Protein AF-A0AAN8WHY9-F1 (afdb_monomer_lite)

Sequence (142 aa):
MLPDTGADVTAIGICHLELLQIPRTSLQSLHATTTLTPDGFQMSPALGWFQASLKLGRFRAASLKKMVGRPVKIHPKDDDVHYAIHMPQPIPFIFWNHVKEELDLMVKQWTINASCDLPSAWYHSIVLIAKSNGVSDHSGHD

Secondary structure (DSSP, 8-state):
-------------THHHHHTT--GGGSBPPP---PBPTTSPBPPPP--B--------------PPPP-SPPPP----TT------SSPPPPPGGGHHHHHHHHHHHHHTTSS-PPPSSPPS---------------------

Foldseek 3Di:
DDPPDPDPDDDDDPVCCVVVVNDLVQFADDDFDFDADPVGHTDDGDSGDDDDDDDDDPPPVDPPPPDDDDDDDDDDDPPDDQDAPPDADDDPPVCVVVVVVVVVVCVVVVVDDDDDPDDDSHHDHDDDDPDPPPDPPPDDDD

Organism: Halocaridina rubra (NCBI:txid373956)

Radius of gyration: 24.54 Å; chains: 1; bounding box: 63×46×55 Å

Structure (mmCIF, N/CA/C/O backbone):
data_AF-A0AAN8WHY9-F1
#
_entry.id   AF-A0AAN8WHY9-F1
#
loop_
_atom_site.group_PDB
_atom_site.id
_atom_site.type_symbol
_atom_site.label_atom_id
_atom_site.label_alt_id
_atom_site.label_comp_id
_atom_site.label_asym_id
_atom_site.label_entity_id
_atom_site.label_seq_id
_atom_site.pdbx_PDB_ins_code
_atom_site.Cartn_x
_atom_site.Cartn_y
_atom_site.Cartn_z
_atom_site.occupancy
_atom_site.B_iso_or_equiv
_atom_site.auth_seq_id
_atom_site.auth_comp_id
_atom_site.auth_asym_id
_atom_site.auth_atom_id
_atom_site.pdbx_PDB_model_num
ATOM 1 N N . MET A 1 1 ? -16.947 19.857 -15.080 1.00 40.25 1 MET A N 1
ATOM 2 C CA . MET A 1 1 ? -16.375 20.048 -13.732 1.00 40.25 1 MET A CA 1
ATOM 3 C C . MET A 1 1 ? -17.315 19.386 -12.739 1.00 40.25 1 MET A C 1
ATOM 5 O O . MET A 1 1 ? -18.335 19.977 -12.413 1.00 40.25 1 MET A O 1
ATOM 9 N N . LEU A 1 2 ? -17.039 18.135 -12.358 1.00 34.69 2 LEU A N 1
ATOM 10 C CA . LEU A 1 2 ? -17.694 17.514 -11.206 1.00 34.69 2 LEU A CA 1
ATOM 11 C C . LEU A 1 2 ? -16.895 17.908 -9.957 1.00 34.69 2 LEU A C 1
ATOM 13 O O . LEU A 1 2 ? -15.665 17.865 -10.022 1.00 34.69 2 LEU A O 1
ATOM 17 N N . PRO A 1 3 ? -17.540 18.296 -8.847 1.00 38.59 3 PRO A N 1
ATOM 18 C CA . PRO A 1 3 ? -16.851 18.383 -7.575 1.00 38.59 3 PRO A CA 1
ATOM 19 C C . PRO A 1 3 ? -16.494 16.961 -7.143 1.00 38.59 3 PRO A C 1
ATOM 21 O O . PRO A 1 3 ? -17.350 16.180 -6.729 1.00 38.59 3 PRO A O 1
ATOM 24 N N . ASP A 1 4 ? -15.213 16.643 -7.288 1.00 38.81 4 ASP A N 1
ATOM 25 C CA . ASP A 1 4 ? -14.550 15.489 -6.700 1.00 38.81 4 ASP A CA 1
ATOM 26 C C . ASP A 1 4 ? -14.596 15.667 -5.177 1.00 38.81 4 ASP A C 1
ATOM 28 O O . ASP A 1 4 ? -13.727 16.273 -4.552 1.00 38.81 4 ASP A O 1
ATOM 32 N N . THR A 1 5 ? -15.718 15.274 -4.583 1.00 44.50 5 THR A N 1
ATOM 33 C CA . THR A 1 5 ? -15.862 15.252 -3.133 1.00 44.50 5 THR A CA 1
ATOM 34 C C . THR A 1 5 ? -15.475 13.843 -2.740 1.00 44.50 5 THR A C 1
ATOM 36 O O . THR A 1 5 ? -16.195 12.909 -3.090 1.00 44.50 5 THR A O 1
ATOM 39 N N . GLY A 1 6 ? -14.328 13.689 -2.073 1.00 40.38 6 GLY A N 1
ATOM 40 C CA . GLY A 1 6 ? -13.912 12.444 -1.431 1.00 40.38 6 GLY A CA 1
ATOM 41 C C . GLY A 1 6 ? -14.985 11.998 -0.444 1.00 40.38 6 GLY A C 1
ATOM 42 O O . GLY A 1 6 ? -14.956 12.360 0.727 1.00 40.38 6 GLY A O 1
ATOM 43 N N . ALA A 1 7 ? -16.001 11.313 -0.955 1.00 44.47 7 ALA A N 1
ATOM 44 C CA . ALA A 1 7 ? -17.198 11.006 -0.210 1.00 44.47 7 ALA A CA 1
ATOM 45 C C . ALA A 1 7 ? -16.857 9.942 0.836 1.00 44.47 7 ALA A C 1
ATOM 47 O O . ALA A 1 7 ? -16.503 8.819 0.484 1.00 44.47 7 ALA A O 1
ATOM 48 N N . ASP A 1 8 ? -17.050 10.282 2.112 1.00 55.34 8 ASP A N 1
ATOM 49 C CA . ASP A 1 8 ? -17.096 9.385 3.284 1.00 55.34 8 ASP A CA 1
ATOM 50 C C . ASP A 1 8 ? -18.270 8.374 3.211 1.00 55.34 8 ASP A C 1
ATOM 52 O O . ASP A 1 8 ? -18.838 7.947 4.216 1.00 55.34 8 ASP A O 1
ATOM 56 N N . VAL A 1 9 ? -18.694 7.985 2.006 1.00 55.25 9 VAL A N 1
ATOM 57 C CA . VAL A 1 9 ? -19.818 7.080 1.774 1.00 55.25 9 VAL A CA 1
ATOM 58 C C . VAL A 1 9 ? -19.260 5.709 1.422 1.00 55.25 9 VAL A C 1
ATOM 60 O O . VAL A 1 9 ? -18.925 5.417 0.278 1.00 55.25 9 VAL A O 1
ATOM 63 N N . THR A 1 10 ? -19.170 4.845 2.431 1.00 65.25 10 THR A N 1
ATOM 64 C CA . THR A 1 10 ? -18.809 3.436 2.239 1.00 65.25 10 THR A CA 1
ATOM 65 C C . THR A 1 10 ? -20.076 2.609 2.049 1.00 65.25 10 THR A C 1
ATOM 67 O O . THR A 1 10 ? -20.880 2.472 2.972 1.00 65.25 10 THR A O 1
ATOM 70 N N . ALA A 1 11 ? -20.259 2.030 0.862 1.00 70.50 11 ALA A N 1
ATOM 71 C CA . ALA A 1 11 ? -21.309 1.043 0.639 1.00 70.50 11 ALA A CA 1
ATOM 72 C C . ALA A 1 11 ? -20.908 -0.290 1.288 1.00 70.50 11 ALA A C 1
ATOM 74 O O . ALA A 1 11 ? -19.849 -0.839 0.984 1.00 70.50 11 ALA A O 1
ATOM 75 N N . ILE A 1 12 ? -21.756 -0.824 2.168 1.00 76.62 12 ILE A N 1
ATOM 76 C CA . ILE A 1 12 ? -21.536 -2.123 2.814 1.00 76.62 12 ILE A CA 1
ATOM 77 C C . ILE A 1 12 ? -22.666 -3.091 2.468 1.00 76.62 12 ILE A C 1
ATOM 79 O O . ILE A 1 12 ? -23.834 -2.713 2.388 1.00 76.62 12 ILE A O 1
ATOM 83 N N . GLY A 1 13 ? -22.319 -4.362 2.260 1.00 79.25 13 GLY A N 1
ATOM 84 C CA . GLY A 1 13 ? -23.315 -5.409 2.035 1.00 79.25 13 GLY A CA 1
ATOM 85 C C . GLY A 1 13 ? -24.126 -5.685 3.301 1.00 79.25 13 GLY A C 1
ATOM 86 O O . GLY A 1 13 ? -23.584 -5.607 4.403 1.00 79.25 13 GLY A O 1
ATOM 87 N N . ILE A 1 14 ? -25.393 -6.075 3.144 1.00 78.75 14 ILE A N 1
ATOM 88 C CA . ILE A 1 14 ? -26.336 -6.295 4.254 1.00 78.75 14 ILE A CA 1
ATOM 89 C C . ILE A 1 14 ? -25.801 -7.222 5.358 1.00 78.75 14 ILE A C 1
ATOM 91 O O . ILE A 1 14 ? -26.055 -6.976 6.533 1.00 78.75 14 ILE A O 1
ATOM 95 N N . CYS A 1 15 ? -25.003 -8.231 5.003 1.00 80.06 15 CYS A N 1
ATOM 96 C CA . CYS A 1 15 ? -24.412 -9.184 5.946 1.00 80.06 15 CYS A CA 1
ATOM 97 C C . CYS A 1 15 ? -23.509 -8.508 6.996 1.00 80.06 15 CYS A C 1
ATOM 99 O O . CYS A 1 15 ? -23.307 -9.036 8.083 1.00 80.06 15 CYS A O 1
ATOM 101 N N . HIS A 1 16 ? -22.972 -7.324 6.691 1.00 80.69 16 HIS A N 1
ATOM 102 C CA . HIS A 1 16 ? -22.108 -6.578 7.604 1.00 80.69 16 HIS A CA 1
ATOM 103 C C . HIS A 1 16 ? -22.891 -5.839 8.695 1.00 80.69 16 HIS A C 1
ATOM 105 O O . HIS A 1 16 ? -22.296 -5.461 9.699 1.00 80.69 16 HIS A O 1
ATOM 111 N N . LEU A 1 17 ? -24.210 -5.656 8.546 1.00 82.06 17 LEU A N 1
ATOM 112 C CA . LEU A 1 17 ? -25.038 -5.031 9.583 1.00 82.06 17 LEU A CA 1
ATOM 113 C C . LEU A 1 17 ? -25.050 -5.862 10.870 1.00 82.06 17 LEU A C 1
ATOM 115 O O . LEU A 1 17 ? -24.976 -5.298 11.959 1.00 82.06 17 LEU A O 1
ATOM 119 N N . GLU A 1 18 ? -25.061 -7.192 10.749 1.00 81.06 18 GLU A N 1
ATOM 120 C CA . GLU A 1 18 ? -24.992 -8.106 11.896 1.00 81.06 18 GLU A CA 1
ATOM 121 C C . GLU A 1 18 ? -23.648 -7.995 12.626 1.00 81.06 18 GLU A C 1
ATOM 123 O O . GLU A 1 18 ? -23.617 -7.897 13.852 1.00 81.06 18 GLU A O 1
ATOM 128 N N . LEU A 1 19 ? -22.539 -7.923 11.879 1.00 81.12 19 LEU A N 1
ATOM 129 C CA . LEU A 1 19 ? -21.195 -7.747 12.444 1.00 81.12 19 LEU A CA 1
ATOM 130 C C . LEU A 1 19 ? -21.039 -6.410 13.174 1.00 81.12 19 LEU A C 1
ATOM 132 O O . LEU A 1 19 ? -20.369 -6.339 14.201 1.00 81.12 19 LEU A O 1
ATOM 136 N N . LEU A 1 20 ? -21.664 -5.357 12.645 1.00 81.88 20 LEU A N 1
ATOM 137 C CA . LEU A 1 20 ? -21.660 -4.024 13.245 1.00 81.88 20 LEU A CA 1
ATOM 138 C C . LEU A 1 20 ? -22.714 -3.862 14.349 1.00 81.88 20 LEU A C 1
ATOM 140 O O . LEU A 1 20 ? -22.751 -2.815 14.990 1.00 81.88 20 LEU A O 1
ATOM 144 N N . GLN A 1 21 ? -23.555 -4.878 14.577 1.00 85.88 21 GLN A N 1
ATOM 145 C CA . GLN A 1 21 ? -24.684 -4.838 15.513 1.00 85.88 21 GLN A CA 1
ATOM 146 C C . GLN A 1 21 ? -25.659 -3.682 15.225 1.00 85.88 21 GLN A C 1
ATOM 148 O O . GLN A 1 21 ? -26.264 -3.114 16.133 1.00 85.88 21 GLN A O 1
ATOM 153 N N . ILE A 1 22 ? -25.820 -3.333 13.946 1.00 84.06 22 ILE A N 1
ATOM 154 C CA . ILE A 1 22 ? -26.723 -2.274 13.489 1.00 84.06 22 ILE A CA 1
ATOM 155 C C . ILE A 1 22 ? -28.028 -2.935 13.032 1.00 84.06 22 ILE A C 1
ATOM 157 O O . ILE A 1 22 ? -28.037 -3.624 12.009 1.00 84.06 22 ILE A O 1
ATOM 161 N N . PRO A 1 23 ? -29.149 -2.760 13.754 1.00 85.75 23 PRO A N 1
ATOM 162 C CA . PRO A 1 23 ? -30.414 -3.344 13.342 1.00 85.75 23 PRO A CA 1
ATOM 163 C C . PRO A 1 23 ? -30.904 -2.692 12.046 1.00 85.75 23 PRO A C 1
ATOM 165 O O . PRO A 1 23 ? -30.819 -1.483 11.860 1.00 85.75 23 PRO A O 1
ATOM 168 N N . ARG A 1 24 ? -31.501 -3.476 11.146 1.00 82.69 24 ARG A N 1
ATOM 169 C CA . ARG A 1 24 ? -32.024 -2.960 9.866 1.00 82.69 24 ARG A CA 1
ATOM 170 C C . ARG A 1 24 ? -33.038 -1.820 10.040 1.00 82.69 24 ARG A C 1
ATOM 172 O O . ARG A 1 24 ? -33.143 -0.962 9.173 1.00 82.69 24 ARG A O 1
ATOM 179 N N . THR A 1 25 ? -33.766 -1.805 11.154 1.00 84.56 25 THR A N 1
ATOM 180 C CA . THR A 1 25 ? -34.741 -0.761 11.501 1.00 84.56 25 THR A CA 1
ATOM 181 C C . THR A 1 25 ? -34.109 0.583 11.862 1.00 84.56 25 THR A C 1
ATOM 183 O O . THR A 1 25 ? -34.820 1.581 11.859 1.00 84.56 25 THR A O 1
ATOM 186 N N . SER A 1 26 ? -32.803 0.643 12.154 1.00 84.75 26 SER A N 1
ATOM 187 C CA . SER A 1 26 ? -32.101 1.911 12.394 1.00 84.75 26 SER A CA 1
ATOM 188 C C . SER A 1 26 ? -31.590 2.569 11.113 1.00 84.75 26 SER A C 1
ATOM 190 O O . SER A 1 26 ? -31.002 3.647 11.181 1.00 84.75 26 SER A O 1
ATOM 192 N N . LEU A 1 27 ? -31.766 1.926 9.954 1.00 86.06 27 LEU A N 1
ATOM 193 C CA . LEU A 1 27 ? -31.426 2.522 8.670 1.00 86.06 27 LEU A CA 1
ATOM 194 C C . LEU A 1 27 ? -32.453 3.595 8.317 1.00 86.06 27 LEU A C 1
ATOM 196 O O . LEU A 1 27 ? -33.661 3.358 8.328 1.00 86.06 27 LEU A O 1
ATOM 200 N N . GLN A 1 28 ? -31.962 4.773 7.960 1.00 86.06 28 GLN A N 1
ATOM 201 C CA . GLN A 1 28 ? -32.791 5.840 7.430 1.00 86.06 28 GLN A CA 1
ATOM 202 C C . GLN A 1 28 ? -33.143 5.533 5.977 1.00 86.06 28 GLN A C 1
ATOM 204 O O . GLN A 1 28 ? -32.281 5.129 5.190 1.00 86.06 28 GLN A O 1
ATOM 209 N N . SER A 1 29 ? -34.416 5.718 5.622 1.00 77.25 29 SER A N 1
ATOM 210 C CA . SER A 1 29 ? -34.892 5.473 4.263 1.00 77.25 29 SER A CA 1
ATOM 211 C C . SER A 1 29 ? -34.195 6.414 3.291 1.00 77.25 29 SER A C 1
ATOM 213 O O . SER A 1 29 ? -34.166 7.628 3.493 1.00 77.25 29 SER A O 1
ATOM 215 N N . LEU A 1 30 ? -33.681 5.855 2.203 1.00 71.19 30 LEU A N 1
ATOM 216 C CA . LEU A 1 30 ? -33.253 6.651 1.066 1.00 71.19 30 LEU A CA 1
ATOM 217 C C . LEU A 1 30 ? -34.490 6.925 0.201 1.00 71.19 30 LEU A C 1
ATOM 219 O O . LEU A 1 30 ? -35.267 6.005 -0.063 1.00 71.19 30 LEU A O 1
ATOM 223 N N . HIS A 1 31 ? -34.708 8.172 -0.229 1.00 64.19 31 HIS A N 1
ATOM 224 C CA . HIS A 1 31 ? -35.659 8.411 -1.316 1.00 64.19 31 HIS A CA 1
ATOM 225 C C . HIS A 1 31 ? -35.179 7.594 -2.517 1.00 64.19 31 HIS A C 1
ATOM 227 O O . HIS A 1 31 ? -33.991 7.625 -2.835 1.00 64.19 31 HIS A O 1
ATOM 233 N N . ALA A 1 32 ? -36.071 6.798 -3.109 1.00 59.53 32 ALA A N 1
ATOM 234 C CA . ALA A 1 32 ? -35.722 5.838 -4.147 1.00 59.53 32 ALA A CA 1
ATOM 235 C C . ALA A 1 32 ? -35.214 6.561 -5.403 1.00 59.53 32 ALA A C 1
ATOM 237 O O . ALA A 1 32 ? -35.980 6.897 -6.302 1.00 59.53 32 ALA A O 1
ATOM 238 N N . THR A 1 33 ? -33.913 6.816 -5.449 1.00 58.38 33 THR A N 1
ATOM 239 C CA . THR A 1 33 ? -33.230 7.324 -6.631 1.00 58.38 33 THR A CA 1
ATOM 240 C C . THR A 1 33 ? -32.856 6.122 -7.479 1.00 58.38 33 THR A C 1
ATOM 242 O O . THR A 1 33 ? -32.152 5.226 -7.014 1.00 58.38 33 THR A O 1
ATOM 245 N N . THR A 1 34 ? -33.353 6.069 -8.711 1.00 59.19 34 THR A N 1
ATOM 246 C CA . THR A 1 34 ? -32.980 5.027 -9.667 1.00 59.19 34 THR A CA 1
ATOM 247 C C . THR A 1 34 ? -31.493 5.162 -9.984 1.00 59.19 34 THR A C 1
ATOM 249 O O . THR A 1 34 ? -31.089 6.058 -10.723 1.00 59.19 34 THR A O 1
ATOM 252 N N . THR A 1 35 ? -30.662 4.300 -9.403 1.00 63.78 35 THR A N 1
ATOM 253 C CA . THR A 1 35 ? -29.236 4.232 -9.725 1.00 63.78 35 THR A CA 1
ATOM 254 C C . THR A 1 35 ? -29.039 3.317 -10.924 1.00 63.78 35 THR A C 1
ATOM 256 O O . THR A 1 35 ? -29.428 2.149 -10.892 1.00 63.78 35 THR A O 1
ATOM 259 N N . LEU A 1 36 ? -28.441 3.849 -11.988 1.00 66.19 36 LEU A N 1
ATOM 260 C CA . LEU A 1 36 ? -28.007 3.069 -13.142 1.00 66.19 36 LEU A CA 1
ATOM 261 C C . LEU A 1 36 ? -26.525 2.727 -12.985 1.00 66.19 36 LEU A C 1
ATOM 263 O O . LEU A 1 36 ? -25.730 3.554 -12.535 1.00 66.19 36 LEU A O 1
ATOM 267 N N . THR A 1 37 ? -26.152 1.506 -13.341 1.00 64.19 37 THR A N 1
ATOM 268 C CA . THR A 1 37 ? -24.762 1.108 -13.535 1.00 64.19 37 THR A CA 1
ATOM 269 C C . THR A 1 37 ? -24.175 1.813 -14.769 1.00 64.19 37 THR A C 1
ATOM 271 O O . THR A 1 37 ? -24.927 2.312 -15.611 1.00 64.19 37 THR A O 1
ATOM 274 N N . PRO A 1 38 ? -22.838 1.876 -14.918 1.00 61.88 38 PRO A N 1
ATOM 275 C CA . PRO A 1 38 ? -22.201 2.499 -16.086 1.00 61.88 38 PRO A CA 1
ATOM 276 C C . PRO A 1 38 ? -22.606 1.885 -17.438 1.00 61.88 38 PRO A C 1
ATOM 278 O O . PRO A 1 38 ? -22.566 2.559 -18.460 1.00 61.88 38 PRO A O 1
ATOM 281 N N . ASP A 1 39 ? -23.014 0.618 -17.437 1.00 76.25 39 ASP A N 1
ATOM 282 C CA . ASP A 1 39 ? -23.560 -0.149 -18.561 1.00 76.25 39 ASP A CA 1
ATOM 283 C C . ASP A 1 39 ? -25.090 -0.001 -18.722 1.00 76.25 39 ASP A C 1
ATOM 285 O O . ASP A 1 39 ? -25.695 -0.661 -19.564 1.00 76.25 39 ASP A O 1
ATOM 289 N N . GLY A 1 40 ? -25.724 0.900 -17.962 1.00 71.94 40 GLY A N 1
ATOM 290 C CA . GLY A 1 40 ? -27.129 1.284 -18.117 1.00 71.94 40 GLY A CA 1
ATOM 291 C C . GLY A 1 40 ? -28.139 0.347 -17.453 1.00 71.94 40 GLY A C 1
ATOM 292 O O . GLY A 1 40 ? -29.344 0.557 -17.597 1.00 71.94 40 GLY A O 1
ATOM 293 N N . PHE A 1 41 ? -27.685 -0.663 -16.707 1.00 70.62 41 PHE A N 1
ATOM 294 C CA . PHE A 1 41 ? -28.570 -1.543 -15.949 1.00 70.62 41 PHE A CA 1
ATOM 295 C C . PHE A 1 41 ? -29.001 -0.900 -14.635 1.00 70.62 41 PHE A C 1
ATOM 297 O O . PHE A 1 41 ? -28.270 -0.157 -13.988 1.00 70.62 41 PHE A O 1
ATOM 304 N N . GLN A 1 42 ? -30.221 -1.200 -14.207 1.00 72.19 42 GLN A N 1
ATOM 305 C CA . GLN A 1 42 ? -30.732 -0.698 -12.943 1.00 72.19 42 GLN A CA 1
ATOM 306 C C . GLN A 1 42 ? -30.075 -1.441 -11.774 1.00 72.19 42 GLN A C 1
ATOM 308 O O . GLN A 1 42 ? -30.155 -2.666 -11.682 1.00 72.19 42 GLN A O 1
ATOM 313 N N . MET A 1 43 ? -29.455 -0.700 -10.857 1.00 67.81 43 MET A N 1
ATOM 314 C CA . MET A 1 43 ? -29.001 -1.263 -9.592 1.00 67.81 43 MET A CA 1
ATOM 315 C C . MET A 1 43 ? -30.184 -1.460 -8.647 1.00 67.81 43 MET A C 1
ATOM 317 O O . MET A 1 43 ? -31.111 -0.646 -8.592 1.00 67.81 43 MET A O 1
ATOM 321 N N . SER A 1 44 ? -30.114 -2.517 -7.839 1.00 70.38 44 SER A N 1
ATOM 322 C CA . SER A 1 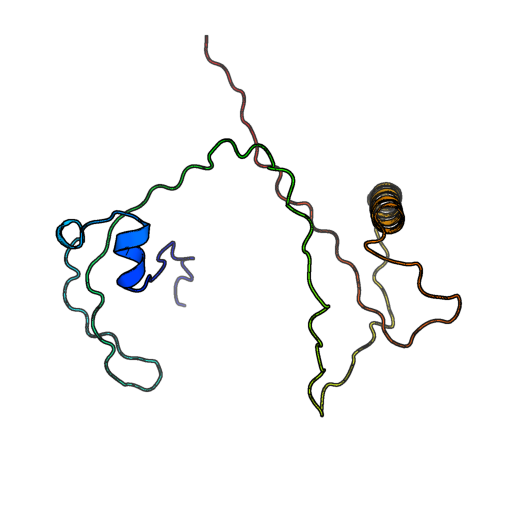44 ? -30.953 -2.630 -6.649 1.00 70.38 44 SER A CA 1
ATOM 323 C C . SER A 1 44 ? -30.754 -1.382 -5.779 1.00 70.38 44 SER A C 1
ATOM 325 O O . SER A 1 44 ? -29.603 -1.022 -5.507 1.00 70.38 44 SER A O 1
ATOM 327 N N . PRO A 1 45 ? -31.830 -0.707 -5.339 1.00 72.56 45 PRO A N 1
ATOM 328 C CA . PRO A 1 45 ? -31.698 0.502 -4.542 1.00 72.56 45 PRO A CA 1
ATOM 329 C C . PRO A 1 45 ? -30.997 0.189 -3.219 1.00 72.56 45 PRO A C 1
ATOM 331 O O . PRO A 1 45 ? -31.185 -0.882 -2.632 1.00 72.56 45 PRO A O 1
ATOM 334 N N . ALA A 1 46 ? -30.197 1.140 -2.735 1.00 74.94 46 ALA A N 1
ATOM 335 C CA . ALA A 1 46 ? -29.620 1.045 -1.404 1.00 74.94 46 ALA A CA 1
ATOM 336 C C . ALA A 1 46 ? -30.745 0.922 -0.369 1.00 74.94 46 ALA A C 1
ATOM 338 O O . ALA A 1 46 ? -31.755 1.621 -0.432 1.00 74.94 46 ALA A O 1
ATOM 339 N N . LEU A 1 47 ? -30.560 0.020 0.591 1.00 81.19 47 LEU A N 1
ATOM 340 C CA . LEU A 1 47 ? -31.580 -0.301 1.584 1.00 81.19 47 LEU A CA 1
ATOM 341 C C . LEU A 1 47 ? -31.895 0.870 2.533 1.00 81.19 47 LEU A C 1
ATOM 343 O O . LEU A 1 47 ? -32.984 0.954 3.093 1.00 81.19 47 LEU A O 1
ATOM 347 N N . GLY A 1 48 ? -30.921 1.748 2.726 1.00 85.06 48 GLY A N 1
ATOM 348 C CA . GLY A 1 48 ? -30.977 2.897 3.610 1.00 85.06 48 GLY A CA 1
ATOM 349 C C . GLY A 1 48 ? -29.565 3.318 3.986 1.00 85.06 48 GLY A C 1
ATOM 350 O O . GLY A 1 48 ? -28.588 2.764 3.476 1.00 85.06 48 GLY A O 1
ATOM 351 N N . TRP A 1 49 ? -29.453 4.286 4.884 1.00 84.00 49 TRP A N 1
ATOM 352 C CA . TRP A 1 49 ? -28.163 4.778 5.352 1.00 84.00 49 TRP A CA 1
ATOM 353 C C . TRP A 1 49 ? -28.160 4.989 6.866 1.00 84.00 49 TRP A C 1
ATOM 355 O O . TRP A 1 49 ? -29.205 5.083 7.506 1.00 84.00 49 TRP A O 1
ATOM 365 N N . PHE A 1 50 ? -26.969 5.041 7.446 1.00 83.00 50 PHE A N 1
ATOM 366 C CA . PHE A 1 50 ? -26.750 5.420 8.835 1.00 83.00 50 PHE A CA 1
ATOM 367 C C . PHE A 1 50 ? -25.478 6.262 8.912 1.00 83.00 50 PHE A C 1
ATOM 369 O O . PHE A 1 50 ? -24.588 6.128 8.072 1.00 83.00 50 PHE A O 1
ATOM 376 N N . GLN A 1 51 ? -25.388 7.128 9.917 1.00 83.38 51 GLN A N 1
ATOM 377 C CA . GLN A 1 51 ? -24.177 7.895 10.186 1.00 83.38 51 GLN A CA 1
ATOM 378 C C . GLN A 1 51 ? -23.358 7.184 11.260 1.00 83.38 51 GLN A C 1
ATOM 380 O O . GLN A 1 51 ? -23.881 6.877 12.331 1.00 83.38 51 GLN A O 1
ATOM 385 N N . ALA A 1 52 ? -22.074 6.952 10.997 1.00 74.75 52 ALA A N 1
ATOM 386 C CA . ALA A 1 52 ? -21.136 6.445 11.991 1.00 74.75 52 ALA A CA 1
ATOM 387 C C . ALA A 1 52 ? -20.044 7.479 12.257 1.00 74.75 52 ALA A C 1
ATOM 389 O O . ALA A 1 52 ? -19.459 8.033 11.330 1.00 74.75 52 ALA A O 1
ATOM 390 N N . SER A 1 53 ? -19.742 7.716 13.532 1.00 75.12 53 SER A N 1
ATOM 391 C CA . SER A 1 53 ? -18.569 8.486 13.939 1.00 75.12 53 SER A CA 1
ATOM 392 C C . SER A 1 53 ? -17.499 7.526 14.434 1.00 75.12 53 SER A C 1
ATOM 394 O O . SER A 1 53 ? -17.627 6.939 15.508 1.00 75.12 53 SER A O 1
ATOM 396 N N . LEU A 1 54 ? -16.438 7.364 13.650 1.00 73.00 54 LEU A N 1
ATOM 397 C CA . LEU A 1 54 ? -15.286 6.563 14.043 1.00 73.00 54 LEU A CA 1
ATOM 398 C C . LEU A 1 54 ? -14.354 7.420 14.903 1.00 73.00 54 LEU A C 1
ATOM 400 O O . LEU A 1 54 ? -13.962 8.516 14.512 1.00 73.00 54 LEU A O 1
ATOM 404 N N . LYS A 1 55 ? -13.979 6.918 16.081 1.00 69.12 55 LYS A N 1
ATOM 405 C CA . LYS A 1 55 ? -12.883 7.481 16.876 1.00 69.12 55 LYS A CA 1
ATOM 406 C C . LYS A 1 55 ? -11.736 6.489 16.869 1.00 69.12 55 LYS A C 1
ATOM 408 O O . LYS A 1 55 ? -11.955 5.295 17.077 1.00 69.12 55 LYS A O 1
ATOM 413 N N . LEU A 1 56 ? -10.515 6.978 16.668 1.00 68.94 56 LEU A N 1
ATOM 414 C CA . LEU A 1 56 ? -9.331 6.152 16.853 1.00 68.94 56 LEU A CA 1
ATOM 415 C C . LEU A 1 56 ? -9.258 5.760 18.335 1.00 68.94 56 LEU A C 1
ATOM 417 O O . LEU A 1 56 ? -8.995 6.593 19.201 1.00 68.94 56 LEU A O 1
ATOM 421 N N . GLY A 1 57 ? -9.546 4.495 18.640 1.00 59.75 57 GLY A N 1
ATOM 422 C CA . GLY A 1 57 ? -9.298 3.955 19.972 1.00 59.75 57 GLY A CA 1
ATOM 423 C C . GLY A 1 57 ? -7.804 4.013 20.294 1.00 59.75 57 GLY A C 1
ATOM 424 O O . GLY A 1 57 ? -6.972 4.053 19.386 1.00 59.75 57 GLY A O 1
ATOM 425 N N . ARG A 1 58 ? -7.436 3.979 21.583 1.00 58.06 58 ARG A N 1
ATOM 426 C CA . ARG A 1 58 ? -6.039 3.752 21.988 1.00 58.06 58 ARG A CA 1
ATOM 427 C C . ARG A 1 58 ? -5.603 2.378 21.489 1.00 58.06 58 ARG A C 1
ATOM 429 O O . ARG A 1 58 ? -5.747 1.376 22.187 1.00 58.06 58 ARG A O 1
ATOM 436 N N . PHE A 1 59 ? -5.057 2.334 20.282 1.00 50.09 59 PHE A N 1
ATOM 437 C CA . PHE A 1 59 ? -4.387 1.157 19.777 1.00 50.09 59 PHE A CA 1
ATOM 438 C C . PHE A 1 59 ? -3.041 1.104 20.493 1.00 50.09 59 PHE A C 1
ATOM 440 O O . PHE A 1 59 ? -2.071 1.745 20.095 1.00 50.09 59 PHE A O 1
ATOM 447 N N . ARG A 1 60 ? -2.966 0.351 21.596 1.00 53.03 60 ARG A N 1
ATOM 448 C CA . ARG A 1 60 ? -1.677 -0.256 21.928 1.00 53.03 60 ARG A CA 1
ATOM 449 C C . ARG A 1 60 ? -1.344 -1.087 20.705 1.00 53.03 60 ARG A C 1
ATOM 451 O O . ARG A 1 60 ? -2.166 -1.925 20.348 1.00 53.03 60 ARG A O 1
ATOM 458 N N . ALA A 1 61 ? -0.222 -0.804 20.044 1.00 52.62 61 ALA A N 1
ATOM 459 C CA . ALA A 1 61 ? 0.297 -1.656 18.988 1.00 52.62 61 ALA A CA 1
ATOM 460 C C . ALA A 1 61 ? 0.377 -3.072 19.565 1.00 52.62 61 ALA A C 1
ATOM 462 O O . ALA A 1 61 ? 1.305 -3.414 20.296 1.00 52.62 61 ALA A O 1
ATOM 463 N N . ALA A 1 62 ? -0.676 -3.858 19.349 1.00 55.31 62 ALA A N 1
ATOM 464 C CA . ALA A 1 62 ? -0.677 -5.249 19.714 1.00 55.31 62 ALA A CA 1
ATOM 465 C C . ALA A 1 62 ? 0.447 -5.841 18.879 1.00 55.31 62 ALA A C 1
ATOM 467 O O . ALA A 1 62 ? 0.491 -5.612 17.669 1.00 55.31 62 ALA A O 1
ATOM 468 N N . SER A 1 63 ? 1.388 -6.516 19.539 1.00 58.72 63 SER A N 1
ATOM 469 C CA . SER A 1 63 ? 2.458 -7.224 18.849 1.00 58.72 63 SER A CA 1
ATOM 470 C C . SER A 1 63 ? 1.812 -8.061 17.746 1.00 58.72 63 SER A C 1
ATOM 472 O O . SER A 1 63 ? 1.000 -8.949 18.027 1.00 58.72 63 SER A O 1
ATOM 474 N N . LEU A 1 64 ? 2.067 -7.682 16.490 1.00 67.69 64 LEU A N 1
ATOM 475 C CA . LEU A 1 64 ? 1.487 -8.368 15.349 1.00 67.69 64 LEU A CA 1
ATOM 476 C C . LEU A 1 64 ? 1.980 -9.811 15.406 1.00 67.69 64 LEU A C 1
ATOM 478 O O . LEU A 1 64 ? 3.179 -10.067 15.536 1.00 67.69 64 LEU A O 1
ATOM 482 N N . LYS A 1 65 ? 1.051 -10.766 15.342 1.00 78.00 65 LYS A N 1
ATOM 483 C CA . LYS A 1 65 ? 1.426 -12.179 15.303 1.00 78.00 65 LYS A CA 1
ATOM 484 C C . LYS A 1 65 ? 2.215 -12.418 14.021 1.00 78.00 65 LYS A C 1
ATOM 486 O O . LYS A 1 65 ? 1.766 -12.035 12.941 1.00 78.00 65 LYS A O 1
ATOM 491 N N . LYS A 1 66 ? 3.379 -13.062 14.141 1.00 75.75 66 LYS A N 1
ATOM 492 C CA . LYS A 1 66 ? 4.178 -13.472 12.984 1.00 75.75 66 LYS A CA 1
ATOM 493 C C . LYS A 1 66 ? 3.292 -14.295 12.050 1.00 75.75 66 LYS A C 1
ATOM 495 O O . LYS A 1 66 ? 2.658 -15.251 12.493 1.00 75.75 66 LYS A O 1
ATOM 500 N N . MET A 1 67 ? 3.241 -13.917 10.776 1.00 83.25 67 MET A N 1
ATOM 501 C CA . MET A 1 67 ? 2.534 -14.700 9.769 1.00 83.25 67 MET A CA 1
ATOM 502 C C . MET A 1 67 ? 3.198 -16.078 9.663 1.00 83.25 67 MET A C 1
ATOM 504 O O . MET A 1 67 ? 4.414 -16.175 9.493 1.00 83.25 67 MET A O 1
ATOM 508 N N . VAL A 1 68 ? 2.404 -17.140 9.792 1.00 81.31 68 VAL A N 1
ATOM 509 C CA . VAL A 1 68 ? 2.860 -18.529 9.670 1.00 81.31 68 VAL A CA 1
ATOM 510 C C . VAL A 1 68 ? 2.163 -19.139 8.461 1.00 81.31 68 VAL A C 1
ATOM 512 O O . VAL A 1 68 ? 0.938 -19.184 8.411 1.00 81.31 68 VAL A O 1
ATOM 515 N N . GLY A 1 69 ? 2.933 -19.582 7.471 1.00 86.69 69 GLY A N 1
ATOM 516 C CA . GLY A 1 69 ? 2.398 -20.168 6.246 1.00 86.69 69 GLY A CA 1
ATOM 517 C C . GLY A 1 69 ? 3.456 -20.288 5.156 1.00 86.69 69 GLY A C 1
ATOM 518 O O . GLY A 1 69 ? 4.531 -19.697 5.249 1.00 86.69 69 GLY A O 1
ATOM 519 N N . ARG A 1 70 ? 3.158 -21.074 4.117 1.00 87.81 70 ARG A N 1
ATOM 520 C CA . ARG A 1 70 ? 4.010 -21.133 2.922 1.00 87.81 70 ARG A CA 1
ATOM 521 C C . ARG A 1 70 ? 3.872 -19.819 2.139 1.00 87.81 70 ARG A C 1
ATOM 523 O O . ARG A 1 70 ? 2.745 -19.334 2.032 1.00 87.81 70 ARG A O 1
ATOM 530 N N . PRO A 1 71 ? 4.964 -19.265 1.580 1.00 86.75 71 PRO A N 1
ATOM 531 C CA . PRO A 1 71 ? 4.883 -18.103 0.703 1.00 86.75 71 PRO A CA 1
ATOM 532 C C . PRO A 1 71 ? 3.880 -18.330 -0.429 1.00 86.75 71 PRO A C 1
ATOM 534 O O . PRO A 1 71 ? 3.846 -19.404 -1.038 1.00 86.75 71 PRO A O 1
ATOM 537 N N . VAL A 1 72 ? 3.066 -17.317 -0.709 1.00 90.56 72 VAL A N 1
ATOM 538 C CA . VAL A 1 72 ? 2.167 -17.330 -1.864 1.00 90.56 72 VAL A CA 1
ATOM 539 C C . VAL A 1 72 ? 3.014 -17.149 -3.121 1.00 90.56 72 VAL A C 1
ATOM 541 O O . VAL A 1 72 ? 3.861 -16.260 -3.179 1.00 90.56 72 VAL A O 1
ATOM 544 N N . LYS A 1 73 ? 2.801 -18.002 -4.127 1.00 86.75 73 LYS A N 1
ATOM 545 C CA . LYS A 1 73 ? 3.468 -17.869 -5.425 1.00 86.75 73 LYS A CA 1
ATOM 546 C C . LYS A 1 73 ? 2.807 -16.745 -6.216 1.00 86.75 73 LYS A C 1
ATOM 548 O O . LYS A 1 73 ? 1.602 -16.797 -6.451 1.00 86.75 73 LYS A O 1
ATOM 553 N N . ILE A 1 74 ? 3.599 -15.767 -6.633 1.00 85.56 74 ILE A N 1
ATOM 554 C CA . ILE A 1 74 ? 3.172 -14.652 -7.480 1.00 85.56 74 ILE A CA 1
ATOM 555 C C . ILE A 1 74 ? 3.820 -14.869 -8.850 1.00 85.56 74 ILE A C 1
ATOM 557 O O . ILE A 1 74 ? 5.026 -15.099 -8.914 1.00 85.56 74 ILE A O 1
ATOM 561 N N . HIS A 1 75 ? 3.024 -14.832 -9.920 1.00 83.69 75 HIS A N 1
ATOM 562 C CA . HIS A 1 75 ? 3.512 -14.908 -11.299 1.00 83.69 75 HIS A CA 1
ATOM 563 C C . HIS A 1 75 ? 3.245 -13.561 -11.984 1.00 83.69 75 HIS A C 1
ATOM 565 O O . HIS A 1 75 ? 2.117 -13.063 -11.880 1.00 83.69 75 HIS A O 1
ATOM 571 N N . PRO A 1 76 ? 4.245 -12.963 -12.654 1.00 79.94 76 PRO A N 1
ATOM 572 C CA . PRO A 1 76 ? 4.015 -11.872 -13.596 1.00 79.94 76 PRO A CA 1
ATOM 573 C C . PRO A 1 76 ? 3.069 -12.318 -14.718 1.00 79.94 76 PRO A C 1
ATOM 575 O O . PRO A 1 76 ? 2.920 -13.515 -14.968 1.00 79.94 76 PRO A O 1
ATOM 578 N N . LYS A 1 77 ? 2.417 -11.365 -15.389 1.00 85.12 77 LYS A N 1
ATOM 579 C CA . LYS A 1 77 ? 1.625 -11.670 -16.591 1.00 85.12 77 LYS A CA 1
ATOM 580 C C . LYS A 1 77 ? 2.564 -12.031 -17.748 1.00 85.12 77 LYS A C 1
ATOM 582 O O . LYS A 1 77 ? 3.680 -11.524 -17.795 1.00 85.12 77 LYS A O 1
ATOM 587 N N . ASP A 1 78 ? 2.093 -12.858 -18.680 1.00 78.06 78 ASP A N 1
ATOM 588 C CA . ASP A 1 78 ? 2.918 -13.412 -19.769 1.00 78.06 78 ASP A CA 1
ATOM 589 C C . ASP A 1 78 ? 3.549 -12.342 -20.689 1.00 78.06 78 ASP A C 1
ATOM 591 O O . ASP A 1 78 ? 4.615 -12.578 -21.251 1.00 78.06 78 ASP A O 1
ATOM 595 N N . ASP A 1 79 ? 2.951 -11.147 -20.768 1.00 76.69 79 ASP A N 1
ATOM 596 C CA . ASP A 1 79 ? 3.435 -10.001 -21.559 1.00 76.69 79 ASP A CA 1
ATOM 597 C C . ASP A 1 79 ? 3.960 -8.834 -20.692 1.00 76.69 79 ASP A C 1
ATOM 599 O O . ASP A 1 79 ? 4.014 -7.686 -21.141 1.00 76.69 79 ASP A O 1
ATOM 603 N N . ASP A 1 80 ? 4.289 -9.080 -19.419 1.00 74.00 80 ASP A N 1
ATOM 604 C CA . ASP A 1 80 ? 4.732 -8.017 -18.513 1.00 74.00 80 ASP A CA 1
ATOM 605 C C . ASP A 1 80 ? 6.162 -7.565 -18.844 1.00 74.00 80 ASP A C 1
ATOM 607 O O . ASP A 1 80 ? 7.137 -8.305 -18.691 1.00 74.00 80 ASP A O 1
ATOM 611 N N . VAL A 1 81 ? 6.298 -6.323 -19.311 1.00 67.00 81 VAL A N 1
ATOM 612 C CA . VAL A 1 81 ? 7.603 -5.712 -19.568 1.00 67.00 81 VAL A CA 1
ATOM 613 C C . VAL A 1 81 ? 8.128 -5.154 -18.256 1.00 67.00 81 VAL A C 1
ATOM 615 O O . VAL A 1 81 ? 7.712 -4.091 -17.792 1.00 67.00 81 VAL A O 1
ATOM 618 N N . HIS A 1 82 ? 9.087 -5.858 -17.668 1.00 64.50 82 HIS A N 1
ATOM 619 C CA . HIS A 1 82 ? 9.809 -5.364 -16.506 1.00 64.50 82 HIS A CA 1
ATOM 620 C C . HIS A 1 82 ? 10.561 -4.083 -16.873 1.00 64.50 82 HIS A C 1
ATOM 622 O O . HIS A 1 82 ? 11.497 -4.106 -17.673 1.00 64.50 82 HIS A O 1
ATOM 628 N N . TYR A 1 83 ? 10.146 -2.954 -16.302 1.00 63.66 83 TYR A N 1
ATOM 629 C CA . TYR A 1 83 ? 10.864 -1.701 -16.477 1.00 63.66 83 TYR A CA 1
ATOM 630 C C . TYR A 1 83 ? 11.889 -1.548 -15.354 1.00 63.66 83 TYR A C 1
ATOM 632 O O . TYR A 1 83 ? 11.579 -1.656 -14.168 1.00 63.66 83 TYR A O 1
ATOM 640 N N . ALA A 1 84 ? 13.131 -1.289 -15.740 1.00 64.31 84 ALA A N 1
ATOM 641 C CA . ALA A 1 84 ? 14.185 -0.926 -14.816 1.00 64.31 84 ALA A CA 1
ATOM 642 C C . ALA A 1 84 ? 14.327 0.593 -14.817 1.00 64.31 84 ALA A C 1
ATOM 644 O O . ALA A 1 84 ? 14.478 1.217 -15.870 1.00 64.31 84 ALA A O 1
ATOM 645 N N . ILE A 1 85 ? 14.312 1.210 -13.639 1.00 62.97 85 ILE A N 1
ATOM 646 C CA . ILE A 1 85 ? 14.702 2.615 -13.537 1.00 62.97 85 ILE A CA 1
ATOM 647 C C . ILE A 1 85 ? 16.230 2.666 -13.578 1.00 62.97 85 ILE A C 1
ATOM 649 O O . ILE A 1 85 ? 16.899 2.418 -12.580 1.00 62.97 85 ILE A O 1
ATOM 653 N N . HIS A 1 86 ? 16.786 2.992 -14.745 1.00 64.31 86 HIS A N 1
ATOM 654 C CA . HIS A 1 86 ? 18.237 3.105 -14.941 1.00 64.31 86 HIS A CA 1
ATOM 655 C C . HIS A 1 86 ? 18.845 4.375 -14.323 1.00 64.31 86 HIS A C 1
ATOM 657 O O . HIS A 1 86 ? 20.060 4.468 -14.176 1.00 64.31 86 HIS A O 1
ATOM 663 N N . MET A 1 87 ? 18.008 5.348 -13.951 1.00 66.88 87 MET A N 1
ATOM 664 C CA . MET A 1 87 ? 18.422 6.595 -13.306 1.00 66.88 87 MET A CA 1
ATOM 665 C C . MET A 1 87 ? 17.706 6.751 -11.959 1.00 66.88 87 MET A C 1
ATOM 667 O O . MET A 1 87 ? 16.659 7.401 -11.901 1.00 66.88 87 MET A O 1
ATOM 671 N N . PRO A 1 88 ? 18.214 6.134 -10.877 1.00 68.50 88 PRO A N 1
ATOM 672 C CA . PRO A 1 88 ? 17.637 6.326 -9.555 1.00 68.50 88 PRO A CA 1
ATOM 673 C C . PRO A 1 88 ? 17.737 7.801 -9.164 1.00 68.50 88 PRO A C 1
ATOM 675 O O . PRO A 1 88 ? 18.765 8.448 -9.380 1.00 68.50 88 PRO A O 1
ATOM 678 N N . GLN A 1 89 ? 16.668 8.344 -8.583 1.00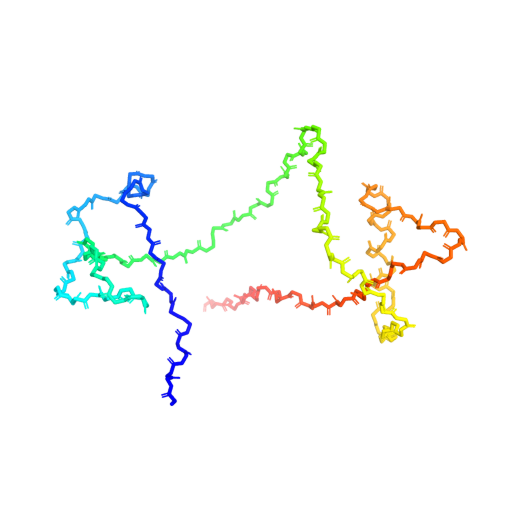 75.12 89 GLN A N 1
ATOM 679 C CA . GLN A 1 89 ? 16.728 9.705 -8.067 1.00 75.12 89 GLN A CA 1
ATOM 680 C C . GLN A 1 89 ? 17.654 9.761 -6.846 1.00 75.12 89 GLN A C 1
ATOM 682 O O . GLN A 1 89 ? 17.556 8.900 -5.966 1.00 75.12 89 GLN A O 1
ATOM 687 N N . PRO A 1 90 ? 18.559 10.753 -6.772 1.00 76.62 90 PRO A N 1
ATOM 688 C CA . PRO A 1 90 ? 19.444 10.890 -5.630 1.00 76.62 90 PRO A CA 1
ATOM 689 C C . PRO A 1 90 ? 18.623 11.205 -4.381 1.00 76.62 90 PRO A C 1
ATOM 691 O O . PRO A 1 90 ? 17.780 12.103 -4.375 1.00 76.62 90 PRO A O 1
ATOM 694 N N . ILE A 1 91 ? 18.897 10.482 -3.300 1.00 79.50 91 ILE A N 1
ATOM 695 C CA . ILE A 1 91 ? 18.309 10.776 -1.995 1.00 79.50 91 ILE A CA 1
ATOM 696 C C . ILE A 1 91 ? 18.910 12.108 -1.512 1.00 79.50 91 ILE A C 1
ATOM 698 O O . ILE A 1 91 ? 20.135 12.251 -1.540 1.00 79.50 91 ILE A O 1
ATOM 702 N N . PRO A 1 92 ? 18.114 13.094 -1.063 1.00 84.00 92 PRO A N 1
ATOM 703 C CA . PRO A 1 92 ? 18.659 14.319 -0.484 1.00 84.00 92 PRO A CA 1
ATOM 704 C C . PRO A 1 92 ? 19.503 14.031 0.765 1.00 84.00 92 PRO A C 1
ATOM 706 O O . PRO A 1 92 ? 19.116 13.210 1.596 1.00 84.00 92 PRO A O 1
ATOM 709 N N . PHE A 1 93 ? 20.621 14.747 0.931 1.00 84.50 93 PHE A N 1
ATOM 710 C CA . PHE A 1 93 ? 21.605 14.516 2.004 1.00 84.50 93 PHE A CA 1
ATOM 711 C C . PHE A 1 93 ? 20.988 14.451 3.411 1.00 84.50 93 PHE A C 1
ATOM 713 O O . PHE A 1 93 ? 21.363 13.602 4.216 1.00 84.50 93 PHE A O 1
ATOM 720 N N . ILE A 1 94 ? 19.990 15.296 3.686 1.00 84.38 94 ILE A N 1
ATOM 721 C CA . ILE A 1 94 ? 19.289 15.350 4.979 1.00 84.38 94 ILE A CA 1
ATOM 722 C C . ILE A 1 94 ? 18.650 14.010 5.386 1.00 84.38 94 ILE A C 1
ATOM 724 O O . ILE A 1 94 ? 18.483 13.749 6.573 1.00 84.38 94 ILE A O 1
ATOM 728 N N . PHE A 1 95 ? 18.330 13.139 4.424 1.00 81.81 95 PHE A N 1
ATOM 729 C CA . PHE A 1 95 ? 17.679 11.855 4.680 1.00 81.81 95 PHE A CA 1
ATOM 730 C C . PHE A 1 95 ? 18.640 10.664 4.694 1.00 81.81 95 PHE A C 1
ATOM 732 O O . PHE A 1 95 ? 18.215 9.567 5.039 1.00 81.81 95 PHE A O 1
ATOM 739 N N . TRP A 1 96 ? 19.921 10.838 4.350 1.00 84.19 96 TRP A N 1
ATOM 740 C CA . TRP A 1 96 ? 20.851 9.715 4.165 1.00 84.19 96 TRP A CA 1
ATOM 741 C C . TRP A 1 96 ? 20.996 8.843 5.408 1.00 84.19 96 TRP A C 1
ATOM 743 O O . TRP A 1 96 ? 20.876 7.623 5.316 1.00 84.19 96 TRP A O 1
ATOM 753 N N . ASN A 1 97 ? 21.222 9.467 6.566 1.00 88.25 97 ASN A N 1
ATOM 754 C CA . ASN A 1 97 ? 21.412 8.733 7.816 1.00 88.25 97 ASN A CA 1
ATOM 755 C C . ASN A 1 97 ? 20.144 7.969 8.202 1.00 88.25 97 ASN A C 1
ATOM 757 O O . ASN A 1 97 ? 20.215 6.779 8.481 1.00 88.25 97 ASN A O 1
ATOM 761 N N . HIS A 1 98 ? 18.984 8.622 8.114 1.00 83.69 98 HIS A N 1
ATOM 762 C CA . HIS A 1 98 ? 17.702 8.002 8.437 1.00 83.69 98 HIS A CA 1
ATOM 763 C C . HIS A 1 98 ? 17.376 6.821 7.511 1.00 83.69 98 HIS A C 1
ATOM 765 O O . HIS A 1 98 ? 16.976 5.761 7.977 1.00 83.69 98 HIS A O 1
ATOM 771 N N . VAL A 1 99 ? 17.602 6.967 6.200 1.00 85.50 99 VAL A N 1
ATOM 772 C CA . VAL A 1 99 ? 17.412 5.868 5.239 1.00 85.50 99 VAL A CA 1
ATOM 773 C C . VAL A 1 99 ? 18.338 4.706 5.548 1.00 85.50 99 VAL A C 1
ATOM 775 O O . VAL A 1 99 ? 17.912 3.556 5.511 1.00 85.50 99 VAL A O 1
ATOM 778 N N . LYS A 1 100 ? 19.607 4.998 5.836 1.00 88.50 100 LYS A N 1
ATOM 779 C CA . LYS A 1 100 ? 20.592 3.967 6.142 1.00 88.50 100 LYS A CA 1
ATOM 780 C C . LYS A 1 100 ? 20.214 3.195 7.404 1.00 88.50 100 LYS A C 1
ATOM 782 O O . LYS A 1 100 ? 20.208 1.972 7.367 1.00 88.50 100 LYS A O 1
ATOM 787 N N . GLU A 1 101 ? 19.858 3.896 8.477 1.00 90.12 101 GLU A N 1
ATOM 788 C CA . GLU A 1 101 ? 19.418 3.279 9.732 1.00 90.12 101 GLU A CA 1
ATOM 789 C C . GLU A 1 101 ? 18.198 2.375 9.520 1.00 90.12 101 GLU A C 1
ATOM 791 O O . GLU A 1 101 ? 18.189 1.241 9.996 1.00 90.12 101 GLU A O 1
ATOM 796 N N . GLU A 1 102 ? 17.206 2.828 8.750 1.00 87.81 102 GLU A N 1
ATOM 797 C CA . GLU A 1 102 ? 16.012 2.034 8.452 1.00 87.81 102 GLU A CA 1
ATOM 798 C C . GLU A 1 102 ? 16.350 0.783 7.621 1.00 87.81 102 GLU A C 1
ATOM 800 O O . GLU A 1 102 ? 15.899 -0.319 7.937 1.00 87.81 102 GLU A O 1
ATOM 805 N N . LEU A 1 103 ? 17.202 0.911 6.597 1.00 89.19 103 LEU A N 1
ATOM 806 C CA . LEU A 1 103 ? 17.663 -0.233 5.801 1.00 89.19 103 LEU A CA 1
ATOM 807 C C . LEU A 1 103 ? 18.452 -1.238 6.653 1.00 89.19 103 LEU A C 1
ATOM 809 O O . LEU A 1 103 ? 18.204 -2.442 6.558 1.00 89.19 103 LEU A O 1
ATOM 813 N N . ASP A 1 104 ? 19.347 -0.765 7.522 1.00 91.12 104 ASP A N 1
ATOM 814 C CA . ASP A 1 104 ? 20.126 -1.611 8.434 1.00 91.12 104 ASP A CA 1
ATOM 815 C C . ASP A 1 104 ? 19.207 -2.354 9.422 1.00 91.12 104 ASP A C 1
ATOM 817 O O . ASP A 1 104 ? 19.398 -3.546 9.693 1.00 91.12 104 ASP A O 1
ATOM 821 N N . LEU A 1 105 ? 18.158 -1.689 9.922 1.00 88.12 105 LEU A N 1
ATOM 822 C CA . LEU A 1 105 ? 17.122 -2.319 10.742 1.00 88.12 105 LEU A CA 1
ATOM 823 C C . LEU A 1 105 ? 16.366 -3.402 9.965 1.00 88.12 105 LEU A C 1
ATOM 825 O O . LEU A 1 105 ? 16.159 -4.495 10.499 1.00 88.12 105 LEU A O 1
ATOM 829 N N . MET A 1 106 ? 15.990 -3.142 8.712 1.00 88.06 106 MET A N 1
ATOM 830 C CA . MET A 1 106 ? 15.288 -4.113 7.867 1.00 88.06 106 MET A CA 1
ATOM 831 C C . MET A 1 106 ? 16.156 -5.337 7.540 1.00 88.06 106 MET A C 1
ATOM 833 O O . MET A 1 106 ? 15.641 -6.458 7.548 1.00 88.06 106 MET A O 1
ATOM 837 N N . VAL A 1 107 ? 17.462 -5.154 7.312 1.00 89.25 107 VAL A N 1
ATOM 838 C CA . VAL A 1 107 ? 18.422 -6.261 7.144 1.00 89.25 107 VAL A CA 1
ATOM 839 C C . VAL A 1 107 ? 18.539 -7.068 8.435 1.00 89.25 107 VAL A C 1
ATOM 841 O O . VAL A 1 107 ? 18.421 -8.292 8.419 1.00 89.25 107 VAL A O 1
ATOM 844 N N . LYS A 1 108 ? 18.690 -6.399 9.585 1.00 89.69 108 LYS A N 1
ATOM 845 C CA . LYS A 1 108 ? 18.770 -7.055 10.901 1.00 89.69 108 LYS A CA 1
ATOM 846 C C . LYS A 1 108 ? 17.510 -7.860 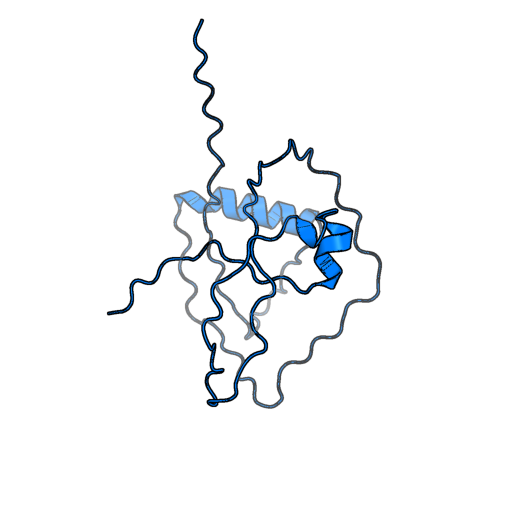11.237 1.00 89.69 108 LYS A C 1
ATOM 848 O O . LYS 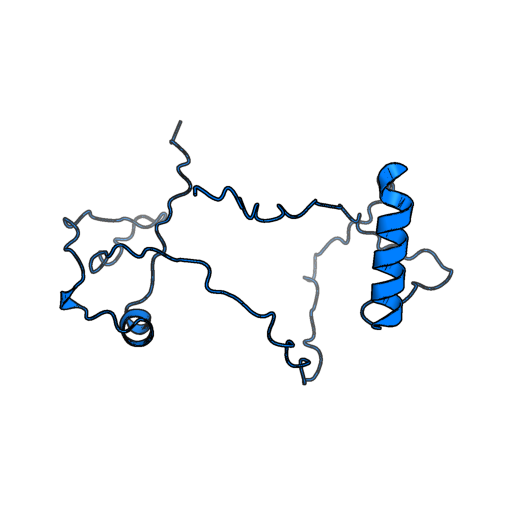A 1 108 ? 17.591 -8.890 11.907 1.00 89.69 108 LYS A O 1
ATOM 853 N N . GLN A 1 109 ? 16.350 -7.394 10.784 1.00 86.44 109 GLN A N 1
ATOM 854 C CA . GLN A 1 109 ? 15.064 -8.074 10.941 1.00 86.44 109 GLN A CA 1
ATOM 855 C C . GLN A 1 109 ? 14.832 -9.191 9.911 1.00 86.44 109 GLN A C 1
ATOM 857 O O . GLN A 1 109 ? 13.809 -9.871 9.994 1.00 86.44 109 GLN A O 1
ATOM 862 N N . TRP A 1 110 ? 15.773 -9.411 8.982 1.00 83.19 110 TRP A N 1
ATOM 863 C CA . TRP A 1 110 ? 15.657 -10.358 7.867 1.00 83.19 110 TRP A CA 1
ATOM 864 C C . TRP A 1 110 ? 14.470 -10.064 6.936 1.00 83.19 110 TRP A C 1
ATOM 866 O O . TRP A 1 110 ? 13.942 -10.963 6.282 1.00 83.19 110 TRP A O 1
ATOM 876 N N . THR A 1 111 ? 14.038 -8.800 6.880 1.00 85.06 111 THR A N 1
ATOM 877 C CA . THR A 1 111 ? 12.966 -8.332 5.990 1.00 85.06 111 THR A CA 1
ATOM 878 C C . THR A 1 111 ? 13.485 -8.154 4.565 1.00 85.06 111 THR A C 1
ATOM 880 O O . THR A 1 111 ? 12.786 -8.477 3.606 1.00 85.06 111 THR A O 1
ATOM 883 N N . ILE A 1 112 ? 14.717 -7.661 4.425 1.00 86.19 112 ILE A N 1
ATOM 884 C CA . ILE A 1 112 ? 15.429 -7.527 3.149 1.00 86.19 112 ILE A CA 1
ATOM 885 C C . ILE A 1 112 ? 16.819 -8.142 3.277 1.00 86.19 112 ILE A C 1
ATOM 887 O O . ILE A 1 112 ? 17.379 -8.202 4.368 1.00 86.19 112 ILE A O 1
ATOM 891 N N . ASN A 1 113 ? 17.387 -8.551 2.148 1.00 83.00 113 ASN A N 1
ATOM 892 C CA . ASN A 1 113 ? 18.781 -8.964 2.052 1.00 83.00 113 ASN A CA 1
ATOM 893 C C . ASN A 1 113 ? 19.522 -8.010 1.119 1.00 83.00 113 ASN A C 1
ATOM 895 O O . ASN A 1 113 ? 18.932 -7.486 0.171 1.00 83.00 113 ASN A O 1
ATOM 899 N N . ALA A 1 114 ? 20.819 -7.823 1.361 1.00 79.38 114 ALA A N 1
ATOM 900 C CA . ALA A 1 114 ? 21.681 -7.174 0.387 1.00 79.38 114 ALA A CA 1
ATOM 901 C C . ALA A 1 114 ? 21.636 -7.975 -0.924 1.00 79.38 114 ALA A C 1
ATOM 903 O O . ALA A 1 114 ? 21.873 -9.185 -0.929 1.00 79.38 114 ALA A O 1
ATOM 904 N N . SER A 1 115 ? 21.294 -7.305 -2.025 1.00 71.19 115 SER A N 1
ATOM 905 C CA . SER A 1 115 ? 21.448 -7.891 -3.357 1.00 71.19 115 SER A CA 1
ATOM 906 C C . SER A 1 115 ? 22.941 -8.104 -3.616 1.00 71.19 115 SER A C 1
ATOM 908 O O . SER A 1 115 ? 23.740 -7.242 -3.255 1.00 71.19 115 SER A O 1
ATOM 910 N N . CYS A 1 116 ? 23.316 -9.246 -4.200 1.00 56.69 116 CYS A N 1
ATOM 911 C CA . CYS A 1 116 ? 24.707 -9.589 -4.519 1.00 56.69 116 CYS A CA 1
ATOM 912 C C . CYS A 1 116 ? 25.429 -8.502 -5.340 1.00 56.69 116 CYS A C 1
ATOM 914 O O . CYS A 1 116 ? 24.790 -7.671 -5.981 1.00 56.69 116 CYS A O 1
ATOM 916 N N . ASP A 1 117 ? 26.763 -8.591 -5.387 1.00 59.69 117 ASP A N 1
ATOM 917 C CA . ASP A 1 117 ? 27.691 -7.621 -6.003 1.00 59.69 117 ASP A CA 1
ATOM 918 C C . ASP A 1 117 ? 27.469 -7.344 -7.502 1.00 59.69 117 ASP A C 1
ATOM 920 O O . ASP A 1 117 ? 28.049 -6.410 -8.057 1.00 59.69 117 ASP A O 1
ATOM 924 N N . LEU A 1 118 ? 26.648 -8.152 -8.179 1.00 61.06 118 LEU A N 1
ATOM 925 C CA . LEU A 1 118 ? 26.303 -7.944 -9.579 1.00 61.06 118 LEU A CA 1
ATOM 926 C C . LEU A 1 118 ? 25.016 -7.119 -9.686 1.00 61.06 118 LEU A C 1
ATOM 928 O O . LEU A 1 118 ? 23.990 -7.514 -9.123 1.00 61.06 118 LEU A O 1
ATOM 932 N N . PRO A 1 119 ? 25.034 -6.005 -10.437 1.00 60.28 119 PRO A N 1
ATOM 933 C CA . PRO A 1 119 ? 23.838 -5.217 -10.667 1.00 60.28 119 PRO A CA 1
ATOM 934 C C . PRO A 1 119 ? 22.775 -6.082 -11.349 1.00 60.28 119 PRO A C 1
ATOM 936 O O . PRO A 1 119 ? 23.000 -6.638 -12.426 1.00 60.28 119 PRO A O 1
ATOM 939 N N . SER A 1 120 ? 21.614 -6.225 -10.708 1.00 62.84 120 SER A N 1
ATOM 940 C CA . SER A 1 120 ? 20.472 -6.886 -11.332 1.00 62.84 120 SER A CA 1
ATOM 941 C C . SER A 1 120 ? 19.872 -5.945 -12.374 1.00 62.84 120 SER A C 1
ATOM 943 O O . SER A 1 120 ? 19.893 -4.732 -12.213 1.00 62.84 120 SER A O 1
ATOM 945 N N . ALA A 1 121 ? 19.270 -6.465 -13.439 1.00 61.81 121 ALA A N 1
ATOM 946 C CA . ALA A 1 121 ? 18.532 -5.625 -14.388 1.00 61.81 121 ALA A CA 1
ATOM 947 C C . ALA A 1 121 ? 17.219 -5.047 -13.802 1.00 61.81 121 ALA A C 1
ATOM 949 O O . ALA A 1 121 ? 16.385 -4.559 -14.551 1.00 61.81 121 ALA A O 1
ATOM 950 N N . TRP A 1 122 ? 16.997 -5.134 -12.486 1.00 68.62 122 TRP A N 1
ATOM 951 C CA . TRP A 1 122 ? 15.695 -4.966 -11.843 1.00 68.62 122 TRP A CA 1
ATOM 952 C C . TRP A 1 122 ? 15.793 -3.937 -10.718 1.00 68.62 122 TRP A C 1
ATOM 954 O O . TRP A 1 122 ? 15.971 -4.281 -9.550 1.00 68.62 122 TRP A O 1
ATOM 964 N N . TYR A 1 123 ? 15.661 -2.661 -11.079 1.00 66.88 123 TYR A N 1
ATOM 965 C CA . TYR A 1 123 ? 15.708 -1.546 -10.136 1.00 66.88 123 TYR A CA 1
ATOM 966 C C . TYR A 1 123 ? 14.365 -0.828 -10.060 1.00 66.88 123 TYR A C 1
ATOM 968 O O . TYR A 1 123 ? 13.858 -0.334 -11.068 1.00 66.88 123 TYR A O 1
ATOM 976 N N . HIS A 1 124 ? 13.846 -0.698 -8.841 1.00 67.69 124 HIS A N 1
ATOM 977 C CA . HIS A 1 124 ? 12.704 0.153 -8.523 1.00 67.69 124 HIS A CA 1
ATOM 978 C C . HIS A 1 124 ? 13.170 1.262 -7.577 1.00 67.69 124 HIS A C 1
ATOM 980 O O . HIS A 1 124 ? 13.936 1.013 -6.646 1.00 67.69 124 HIS A O 1
ATOM 986 N N . SER A 1 125 ? 12.738 2.500 -7.825 1.00 63.81 125 SER A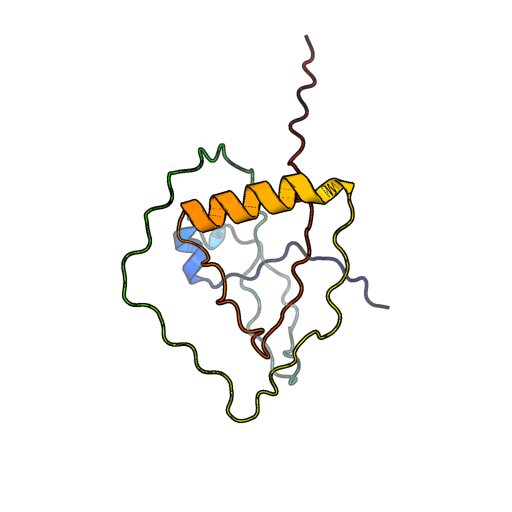 N 1
ATOM 987 C CA . SER A 1 125 ? 13.084 3.633 -6.964 1.00 63.81 125 SER A CA 1
ATOM 988 C C . SER A 1 125 ? 12.330 3.558 -5.641 1.00 63.81 125 SER A C 1
ATOM 990 O O . SER A 1 125 ? 11.126 3.309 -5.617 1.00 63.81 125 SER A O 1
ATOM 992 N N . ILE A 1 126 ? 13.040 3.817 -4.545 1.00 67.94 126 ILE A N 1
ATOM 993 C CA . ILE A 1 126 ? 12.451 3.968 -3.215 1.00 67.94 126 ILE A CA 1
ATOM 994 C C . ILE A 1 126 ? 12.110 5.445 -3.028 1.00 67.94 126 ILE A C 1
ATOM 996 O O . ILE A 1 126 ? 12.983 6.304 -3.146 1.00 67.94 126 ILE A O 1
ATOM 1000 N N . VAL A 1 127 ? 10.846 5.741 -2.728 1.00 65.19 127 VAL A N 1
ATOM 1001 C CA . VAL A 1 127 ? 10.387 7.095 -2.397 1.00 65.19 127 VAL A CA 1
ATOM 1002 C C . VAL A 1 127 ? 10.061 7.145 -0.911 1.00 65.19 127 VAL A C 1
ATOM 1004 O O . VAL A 1 127 ? 9.270 6.344 -0.417 1.00 65.19 127 VAL A O 1
ATOM 1007 N N . LEU A 1 128 ? 10.669 8.092 -0.197 1.00 65.00 128 LEU A N 1
ATOM 1008 C CA . LEU A 1 128 ? 10.377 8.336 1.213 1.00 65.00 128 LEU A CA 1
ATOM 1009 C C . LEU A 1 128 ? 9.214 9.313 1.316 1.00 65.00 128 LEU A C 1
ATOM 1011 O O . LEU A 1 128 ? 9.290 10.432 0.813 1.00 65.00 128 LEU A O 1
ATOM 1015 N N . ILE A 1 129 ? 8.157 8.902 2.005 1.00 63.84 129 ILE A N 1
ATOM 1016 C CA . ILE A 1 129 ? 7.020 9.764 2.311 1.00 63.84 129 ILE A CA 1
ATOM 1017 C C . ILE A 1 129 ? 6.952 9.877 3.826 1.00 63.84 129 ILE A C 1
ATOM 1019 O O . ILE A 1 129 ? 6.796 8.871 4.521 1.00 63.84 129 ILE A O 1
ATOM 1023 N N . ALA A 1 130 ? 7.080 11.101 4.341 1.00 63.62 130 ALA A N 1
ATOM 1024 C CA . ALA A 1 130 ? 6.839 11.358 5.751 1.00 63.62 130 ALA A CA 1
ATOM 1025 C C . ALA A 1 130 ? 5.385 10.990 6.053 1.00 63.62 130 ALA A C 1
ATOM 1027 O O . ALA A 1 130 ? 4.451 11.571 5.495 1.00 63.62 130 ALA A O 1
ATOM 1028 N N . LYS A 1 131 ? 5.186 9.998 6.919 1.00 67.19 131 LYS A N 1
ATOM 1029 C CA . LYS A 1 131 ? 3.853 9.700 7.425 1.00 67.19 131 LYS A CA 1
ATOM 1030 C C . LYS A 1 131 ? 3.412 10.903 8.256 1.00 67.19 131 LYS A C 1
ATOM 1032 O O . LYS A 1 131 ? 4.203 11.413 9.045 1.00 67.19 131 LYS A O 1
ATOM 1037 N N . SER A 1 132 ? 2.180 11.378 8.080 1.00 63.72 132 SER A N 1
ATOM 1038 C CA . SER A 1 132 ? 1.652 12.414 8.962 1.00 63.72 132 SER A CA 1
ATOM 1039 C C . SER A 1 132 ? 1.647 11.864 10.386 1.00 63.72 132 SER A C 1
ATOM 1041 O O . SER A 1 132 ? 0.943 10.907 10.716 1.00 63.72 132 SER A O 1
ATOM 1043 N N . ASN A 1 133 ? 2.494 12.437 11.233 1.00 54.16 133 ASN A N 1
ATOM 1044 C CA . ASN A 1 133 ? 2.452 12.173 12.658 1.00 54.16 133 ASN A CA 1
ATOM 1045 C C . ASN A 1 133 ? 1.113 12.744 13.123 1.00 54.16 133 ASN A C 1
ATOM 1047 O O . ASN A 1 133 ? 0.911 13.953 13.033 1.00 54.16 133 ASN A O 1
ATOM 1051 N N . GLY A 1 134 ? 0.174 11.891 13.536 1.00 45.28 134 GLY A N 1
ATOM 1052 C CA . GLY A 1 134 ? -1.081 12.353 14.119 1.00 45.28 134 GLY A CA 1
ATOM 1053 C C . GLY A 1 134 ? -0.760 13.282 15.287 1.00 45.28 134 GLY A C 1
ATOM 1054 O O . GLY A 1 134 ? -0.243 12.826 16.307 1.00 45.28 134 GLY A O 1
ATOM 1055 N N . VAL A 1 135 ? -0.990 14.582 15.102 1.00 40.53 135 VAL A N 1
ATOM 1056 C CA . VAL A 1 135 ? -0.705 15.604 16.108 1.00 40.53 135 VAL A CA 1
ATOM 1057 C C . VAL A 1 135 ? -1.581 15.309 17.319 1.00 40.53 135 VAL A C 1
ATOM 1059 O O . VAL A 1 135 ? -2.806 15.347 17.249 1.00 40.53 135 VAL A O 1
ATOM 1062 N N . SER A 1 136 ? -0.937 14.943 18.424 1.00 39.16 136 SER A N 1
ATOM 1063 C CA . SER A 1 136 ? -1.568 14.922 19.737 1.00 39.16 136 SER A CA 1
ATOM 1064 C C . SER A 1 136 ? -1.439 16.329 20.298 1.00 39.16 136 SER A C 1
ATOM 1066 O O . SER A 1 136 ? -0.422 16.655 20.909 1.00 39.16 136 SER A O 1
ATOM 1068 N N . ASP A 1 137 ? -2.437 17.174 20.041 1.00 34.12 137 ASP A N 1
ATOM 1069 C CA . ASP A 1 137 ? -2.540 18.471 20.702 1.00 34.12 137 ASP A CA 1
ATOM 1070 C C . ASP A 1 137 ? -2.838 18.225 22.184 1.00 34.12 137 ASP A C 1
ATOM 1072 O O . ASP A 1 137 ? -3.966 17.968 22.604 1.00 34.12 137 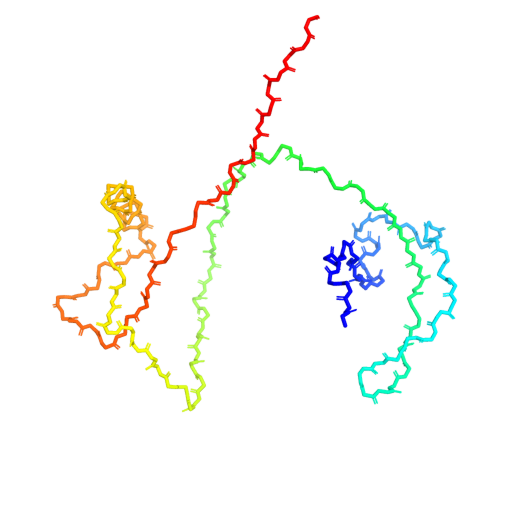ASP A O 1
ATOM 1076 N N . HIS A 1 138 ? -1.778 18.261 22.986 1.00 38.41 138 HIS A N 1
ATOM 1077 C CA . HIS A 1 138 ? -1.864 18.499 24.414 1.00 38.41 138 HIS A CA 1
ATOM 1078 C C . HIS A 1 138 ? -1.860 20.011 24.643 1.00 38.41 138 HIS A C 1
ATOM 1080 O O . HIS A 1 138 ? -0.832 20.588 24.986 1.00 38.41 138 HIS A O 1
ATOM 1086 N N . SER A 1 139 ? -3.009 20.661 24.469 1.00 33.44 139 SER A N 1
ATOM 1087 C CA . SER A 1 139 ? -3.274 21.944 25.120 1.00 33.44 139 SER A CA 1
ATOM 1088 C C . SER A 1 139 ? -4.256 21.703 26.262 1.00 33.44 139 SER A C 1
ATOM 1090 O O . SER A 1 139 ? -5.460 21.537 26.078 1.00 33.44 139 SER A O 1
ATOM 1092 N N . GLY A 1 140 ? -3.688 21.588 27.463 1.00 36.31 140 GLY A N 1
ATOM 1093 C CA . GLY A 1 140 ? -4.442 21.626 28.706 1.00 36.31 140 GLY A CA 1
ATOM 1094 C C . GLY A 1 140 ? -5.056 23.007 28.904 1.00 36.31 140 GLY A C 1
ATOM 1095 O O . GLY A 1 140 ? -4.424 24.020 28.607 1.00 36.31 140 GLY A O 1
ATOM 1096 N N . HIS A 1 141 ? -6.281 23.020 29.414 1.00 32.84 141 HIS A N 1
ATOM 1097 C CA . HIS A 1 141 ? -6.842 24.178 30.085 1.00 32.84 141 HIS A CA 1
ATOM 1098 C C . HIS A 1 141 ? -7.080 23.767 31.538 1.00 32.84 141 HIS A C 1
ATOM 1100 O O . HIS A 1 141 ? -7.898 22.880 31.793 1.00 32.84 141 HIS A O 1
ATOM 1106 N N . ASP A 1 142 ? -6.292 24.363 32.434 1.00 42.59 142 ASP A N 1
ATOM 1107 C CA . ASP A 1 142 ? -6.667 24.567 33.836 1.00 42.59 142 ASP A CA 1
ATOM 1108 C C . ASP A 1 142 ? -7.831 25.569 33.922 1.00 42.59 142 ASP A C 1
ATOM 1110 O O . ASP A 1 142 ? -7.895 26.471 33.042 1.00 42.59 142 ASP A O 1
#

pLDDT: mean 70.38, std 15.13, range [32.84, 91.12]